Protein AF-A0A7V8NRJ8-F1 (afdb_monomer)

Solvent-accessible surface area (backbone atoms only — not comparable to full-atom values): 4869 Å² total; per-residue (Å²): 116,66,62,75,67,32,46,86,74,73,53,85,62,75,46,78,38,62,52,90,77,47,74,61,59,81,80,37,54,61,47,71,41,57,77,84,37,61,72,53,50,51,61,63,54,58,91,55,81,62,45,71,80,92,61,90,83,61,59,65,68,42,47,51,58,44,46,78,77,34,56,40,51,77,77,120

Mean predicted aligned error: 2.38 Å

Radius of gyration: 11.87 Å; Cα contacts (8 Å, |Δi|>4): 93; chains: 1; bounding box: 25×27×30 Å

Organism: NCBI:txid2741543

Structure (mmCIF, N/CA/C/O backbone):
data_AF-A0A7V8NRJ8-F1
#
_entry.id   AF-A0A7V8NRJ8-F1
#
loop_
_atom_site.group_PDB
_atom_site.id
_atom_site.type_symbol
_atom_site.label_atom_id
_atom_site.label_alt_id
_atom_site.label_comp_id
_atom_site.label_asym_id
_atom_site.label_entity_id
_atom_site.label_seq_id
_atom_site.pdbx_PDB_ins_code
_atom_site.Cartn_x
_atom_site.Cartn_y
_atom_site.Cartn_z
_atom_site.occupancy
_atom_site.B_iso_or_equiv
_atom_site.auth_seq_id
_atom_site.auth_comp_id
_atom_site.auth_asym_id
_atom_site.auth_atom_id
_atom_site.pdbx_PDB_model_num
ATOM 1 N N . MET A 1 1 ? 3.650 -0.505 10.676 1.00 80.75 1 MET A N 1
ATOM 2 C CA . MET A 1 1 ? 2.932 -0.042 11.898 1.00 80.75 1 MET A CA 1
ATOM 3 C C . MET A 1 1 ? 1.598 0.662 11.610 1.00 80.75 1 MET A C 1
ATOM 5 O O . MET A 1 1 ? 0.732 0.638 12.474 1.00 80.75 1 MET A O 1
ATOM 9 N N . LEU A 1 2 ? 1.393 1.229 10.412 1.00 94.00 2 LEU A N 1
ATOM 10 C CA . LEU A 1 2 ? 0.200 2.014 10.049 1.00 94.00 2 LEU A CA 1
ATOM 11 C C . LEU A 1 2 ? -1.143 1.294 10.265 1.00 94.00 2 LEU A C 1
ATOM 13 O O . LEU A 1 2 ? -2.010 1.826 10.949 1.00 94.00 2 LEU A O 1
ATOM 17 N N . ALA A 1 3 ? -1.305 0.071 9.746 1.00 96.00 3 ALA A N 1
ATOM 18 C CA . ALA A 1 3 ? -2.594 -0.624 9.825 1.00 96.00 3 ALA A CA 1
ATOM 19 C C . ALA A 1 3 ? -3.052 -0.898 11.264 1.00 96.00 3 ALA A C 1
ATOM 21 O O . ALA A 1 3 ? -4.202 -0.640 11.604 1.00 96.00 3 ALA A O 1
ATOM 22 N N . LEU A 1 4 ? -2.141 -1.345 12.136 1.00 96.69 4 LEU A N 1
ATOM 23 C CA . LEU A 1 4 ? -2.458 -1.609 13.543 1.00 96.69 4 LEU A CA 1
ATOM 24 C C . LEU A 1 4 ? -2.911 -0.349 14.290 1.00 96.69 4 LEU A C 1
ATOM 26 O O . LEU A 1 4 ? -3.790 -0.439 15.140 1.00 96.69 4 LEU A O 1
ATOM 30 N N . ALA A 1 5 ? -2.346 0.814 13.959 1.00 97.31 5 ALA A N 1
ATOM 31 C CA . ALA A 1 5 ? -2.780 2.092 14.518 1.00 97.31 5 ALA A CA 1
ATOM 32 C C . ALA A 1 5 ? -4.106 2.588 13.910 1.00 97.31 5 ALA A C 1
ATOM 34 O O . ALA A 1 5 ? -4.858 3.294 14.576 1.00 97.31 5 ALA A O 1
ATOM 35 N N . GLY A 1 6 ? -4.405 2.217 12.662 1.00 97.50 6 GLY A N 1
ATOM 36 C CA . GLY A 1 6 ? -5.630 2.612 11.971 1.00 97.50 6 GLY A CA 1
ATOM 37 C C . GLY A 1 6 ? -6.860 1.767 12.307 1.00 97.50 6 GLY A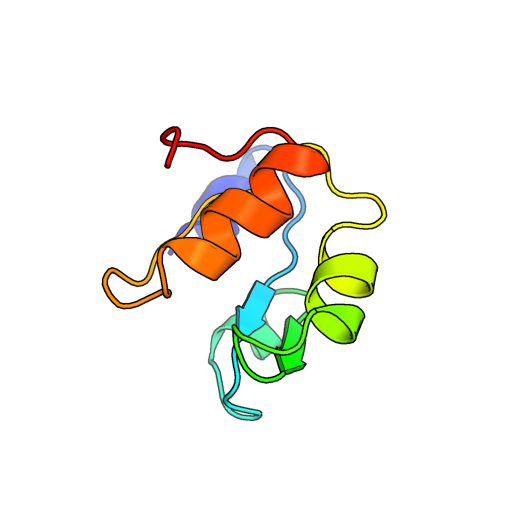 C 1
ATOM 38 O O . GLY A 1 6 ? -7.970 2.293 12.268 1.00 97.50 6 GLY A O 1
ATOM 39 N N . TYR A 1 7 ? -6.706 0.491 12.679 1.00 97.62 7 TYR A N 1
ATOM 40 C CA . TYR A 1 7 ? -7.856 -0.359 13.024 1.00 97.62 7 TYR A CA 1
ATOM 41 C C . TYR A 1 7 ? -8.717 0.186 14.178 1.00 97.62 7 TYR A C 1
ATOM 43 O O . TYR A 1 7 ? -9.939 0.183 14.030 1.00 97.62 7 TYR A O 1
ATOM 51 N N . PRO A 1 8 ? -8.153 0.719 15.285 1.00 98.25 8 PRO A N 1
ATOM 52 C CA . PRO A 1 8 ? -8.944 1.379 16.328 1.00 98.25 8 PRO A CA 1
ATOM 53 C C . PRO A 1 8 ? -9.747 2.595 15.843 1.00 98.25 8 PRO A C 1
ATOM 55 O O . PRO A 1 8 ? -10.713 2.981 16.495 1.00 98.25 8 PRO A O 1
ATOM 58 N N . LEU A 1 9 ? -9.362 3.191 14.710 1.00 98.19 9 LEU A N 1
ATOM 59 C CA . LEU A 1 9 ? -10.052 4.317 14.075 1.00 98.19 9 LEU A CA 1
ATOM 60 C C . LEU A 1 9 ? -11.103 3.866 13.043 1.00 98.19 9 LEU A C 1
ATOM 62 O O . LEU A 1 9 ? -11.697 4.707 12.376 1.00 98.19 9 LEU A O 1
ATOM 66 N N . GLY A 1 10 ? -11.324 2.556 12.884 1.00 97.81 10 GLY A N 1
ATOM 67 C CA . GLY A 1 10 ? -12.261 2.002 11.902 1.00 97.81 10 GLY A CA 1
ATOM 68 C C . GLY A 1 10 ? -11.734 1.981 10.465 1.00 97.81 10 GLY A C 1
ATOM 69 O O . GLY A 1 10 ? -12.522 1.834 9.535 1.00 97.81 10 GLY A O 1
ATOM 70 N N . LEU A 1 11 ? -10.420 2.133 10.262 1.00 97.94 11 LEU A N 1
ATOM 71 C CA . LEU A 1 11 ? -9.816 2.105 8.929 1.00 97.94 11 LEU A CA 1
ATOM 72 C C . LEU A 1 11 ? -9.573 0.671 8.444 1.00 97.94 11 LEU A C 1
ATOM 74 O O . LEU A 1 11 ? -9.246 -0.230 9.220 1.00 97.94 11 LEU A O 1
ATOM 78 N N . HIS A 1 12 ? -9.656 0.486 7.128 1.00 96.94 12 HIS A N 1
ATOM 79 C CA . HIS A 1 12 ? -9.327 -0.763 6.449 1.00 96.94 12 HIS A CA 1
ATOM 80 C C . HIS A 1 12 ? -8.092 -0.583 5.571 1.00 96.94 12 HIS A C 1
ATOM 82 O O . HIS A 1 12 ? -7.880 0.473 4.983 1.00 96.94 12 HIS A O 1
ATOM 88 N N . PHE A 1 13 ? -7.279 -1.634 5.471 1.00 97.50 13 PHE A N 1
ATOM 89 C CA . PHE A 1 13 ? -5.995 -1.574 4.783 1.00 97.50 13 PHE A CA 1
ATOM 90 C C . PHE A 1 13 ? -5.840 -2.717 3.790 1.00 97.50 13 PHE A C 1
ATOM 92 O O . PHE A 1 13 ? -6.238 -3.857 4.048 1.00 97.50 13 PHE A O 1
ATOM 99 N N . ARG A 1 14 ? -5.191 -2.393 2.674 1.00 97.75 14 ARG A N 1
ATOM 100 C CA . ARG A 1 14 ? -4.638 -3.334 1.708 1.00 97.75 14 ARG A CA 1
ATOM 101 C C . ARG A 1 14 ? -3.191 -2.938 1.452 1.00 97.75 14 ARG A C 1
ATOM 103 O O . ARG A 1 14 ? -2.896 -1.752 1.349 1.00 97.75 14 ARG A O 1
ATOM 110 N N . PHE A 1 15 ? -2.316 -3.924 1.318 1.00 97.12 15 PHE A N 1
ATOM 111 C CA . PHE A 1 15 ? -0.897 -3.717 1.038 1.00 97.12 15 PHE A CA 1
ATOM 112 C C . PHE A 1 15 ? -0.520 -4.263 -0.336 1.00 97.12 15 PHE A C 1
ATOM 114 O O . PHE A 1 15 ? -1.111 -5.241 -0.796 1.00 97.12 15 PHE A O 1
ATOM 121 N N . LEU A 1 16 ? 0.472 -3.644 -0.964 1.00 97.31 16 LEU A N 1
ATOM 122 C CA . LEU A 1 16 ? 1.176 -4.154 -2.133 1.00 97.31 16 LEU A CA 1
ATOM 123 C C . LEU A 1 16 ? 2.618 -4.415 -1.705 1.00 97.31 16 LEU A C 1
ATOM 125 O O . LEU A 1 16 ? 3.265 -3.503 -1.200 1.00 97.31 16 LEU A O 1
ATOM 129 N N . ASP A 1 17 ? 3.093 -5.643 -1.874 1.00 96.50 17 ASP A N 1
ATOM 130 C CA . ASP A 1 17 ? 4.466 -6.009 -1.521 1.00 96.50 17 ASP A CA 1
ATOM 131 C C . ASP A 1 17 ? 4.919 -7.193 -2.394 1.00 96.50 17 ASP A C 1
ATOM 133 O O . ASP A 1 17 ? 4.162 -8.165 -2.515 1.00 96.50 17 ASP A O 1
ATOM 137 N N . PRO A 1 18 ? 6.115 -7.159 -3.009 1.00 95.94 18 PRO A N 1
ATOM 138 C CA . PRO A 1 18 ? 6.605 -8.252 -3.849 1.00 95.94 18 PRO A CA 1
ATOM 139 C C . PRO A 1 18 ? 6.871 -9.546 -3.068 1.00 95.94 18 PRO A C 1
ATOM 141 O O . PRO A 1 18 ? 6.857 -10.632 -3.652 1.00 95.94 18 PRO A O 1
ATOM 144 N N . SER A 1 19 ? 7.093 -9.467 -1.755 1.00 95.62 19 SER A N 1
ATOM 145 C CA . SER A 1 19 ? 7.386 -10.621 -0.914 1.00 95.62 19 SER A CA 1
ATOM 146 C C . SER A 1 19 ? 6.109 -11.359 -0.496 1.00 95.62 19 SER A C 1
ATOM 148 O O . SER A 1 19 ? 5.249 -10.793 0.194 1.00 95.62 19 SER A O 1
ATOM 150 N N . PRO A 1 20 ? 5.986 -12.667 -0.797 1.00 94.44 20 PRO A N 1
ATOM 151 C CA . PRO A 1 20 ? 4.906 -13.491 -0.270 1.00 94.44 20 PRO A CA 1
ATOM 152 C C . PRO A 1 20 ? 5.003 -13.708 1.251 1.00 94.44 20 PRO A C 1
ATOM 154 O O . PRO A 1 20 ? 4.012 -14.097 1.871 1.00 94.44 20 PRO A O 1
ATOM 157 N N . GLU A 1 21 ? 6.121 -13.344 1.877 1.00 95.81 21 GLU A N 1
ATOM 158 C CA . GLU A 1 21 ? 6.350 -13.457 3.323 1.00 95.81 21 GLU A CA 1
ATOM 159 C C . GLU A 1 21 ? 6.234 -12.115 4.064 1.00 95.81 21 GLU A C 1
ATOM 161 O O . GLU A 1 21 ? 6.482 -12.046 5.269 1.00 95.81 21 GLU A O 1
ATOM 166 N N . ALA A 1 22 ? 5.841 -11.039 3.368 1.00 93.75 22 ALA A N 1
ATOM 167 C CA . ALA A 1 22 ? 5.679 -9.720 3.975 1.00 93.75 22 ALA A CA 1
ATOM 168 C C . ALA A 1 22 ? 4.777 -9.777 5.232 1.00 93.75 22 ALA A C 1
ATOM 170 O O . ALA A 1 22 ? 3.639 -10.261 5.139 1.00 93.75 22 ALA A O 1
ATOM 171 N N . PRO A 1 23 ? 5.219 -9.250 6.396 1.00 93.62 23 PRO A N 1
ATOM 172 C CA . PRO A 1 23 ? 4.491 -9.368 7.665 1.00 93.62 23 PRO A CA 1
ATOM 173 C C . PRO A 1 23 ? 3.054 -8.840 7.619 1.00 93.62 23 PRO A C 1
ATOM 175 O O . PRO A 1 23 ? 2.178 -9.336 8.330 1.00 93.62 23 PRO A O 1
ATOM 178 N N . VAL A 1 24 ? 2.800 -7.858 6.750 1.00 94.50 24 VAL A N 1
ATOM 179 C CA . VAL A 1 24 ? 1.487 -7.237 6.532 1.00 94.50 24 VAL A CA 1
ATOM 180 C C . VAL A 1 24 ? 0.405 -8.239 6.118 1.00 94.50 24 VAL A C 1
ATOM 182 O O . VAL A 1 24 ? -0.762 -8.042 6.452 1.00 94.50 24 VAL A O 1
ATOM 185 N N . GLY A 1 25 ? 0.782 -9.359 5.486 1.00 93.81 25 GLY A N 1
ATOM 186 C CA . GLY A 1 25 ? -0.152 -10.421 5.100 1.00 93.81 25 GLY A CA 1
ATOM 187 C C . GLY A 1 25 ? -0.820 -11.131 6.284 1.00 93.81 25 GLY A C 1
ATOM 188 O O . GLY A 1 25 ? -1.824 -11.811 6.097 1.00 93.81 25 GLY A O 1
ATOM 189 N N . ARG A 1 26 ? -0.304 -10.964 7.511 1.00 94.56 26 ARG A N 1
ATOM 190 C CA . ARG A 1 26 ? -0.907 -11.528 8.733 1.00 94.56 26 ARG A CA 1
ATOM 191 C C . ARG A 1 26 ? -2.007 -10.655 9.332 1.00 94.56 26 ARG A C 1
ATOM 193 O O . ARG A 1 26 ? -2.726 -11.122 10.208 1.00 94.56 26 ARG A O 1
ATOM 200 N N . ILE A 1 27 ? -2.103 -9.394 8.911 1.00 95.06 27 ILE A N 1
ATOM 201 C CA . ILE A 1 27 ? -3.003 -8.408 9.526 1.00 95.06 27 ILE A CA 1
ATOM 202 C C . ILE A 1 27 ? -3.987 -7.791 8.529 1.00 95.06 27 ILE A C 1
ATOM 204 O O . ILE A 1 27 ? -5.020 -7.289 8.950 1.00 95.06 27 ILE A O 1
ATOM 208 N N . ALA A 1 28 ? -3.702 -7.844 7.226 1.00 95.69 28 ALA A N 1
ATOM 209 C CA . ALA A 1 28 ? -4.490 -7.192 6.186 1.00 95.69 28 ALA A CA 1
ATOM 210 C C . ALA A 1 28 ? -4.444 -7.968 4.862 1.00 95.69 28 ALA A C 1
ATOM 212 O O . ALA A 1 28 ? -3.590 -8.831 4.654 1.00 95.69 28 ALA A O 1
ATOM 213 N N . GLN A 1 29 ? -5.327 -7.609 3.923 1.00 95.06 29 GLN A N 1
ATOM 214 C CA . GLN A 1 29 ? -5.226 -8.099 2.550 1.00 95.06 29 GLN A CA 1
ATOM 215 C C . GLN A 1 29 ? -3.905 -7.619 1.931 1.00 95.06 29 GLN A C 1
ATOM 217 O O . GLN A 1 29 ? -3.582 -6.432 1.987 1.00 95.06 29 GLN A O 1
ATOM 222 N N . ARG A 1 30 ? -3.173 -8.524 1.281 1.00 95.94 30 ARG A N 1
ATOM 223 C CA . ARG A 1 30 ? -1.963 -8.194 0.524 1.00 95.94 30 ARG A CA 1
ATOM 224 C C . ARG A 1 30 ? -2.105 -8.621 -0.932 1.00 95.94 30 ARG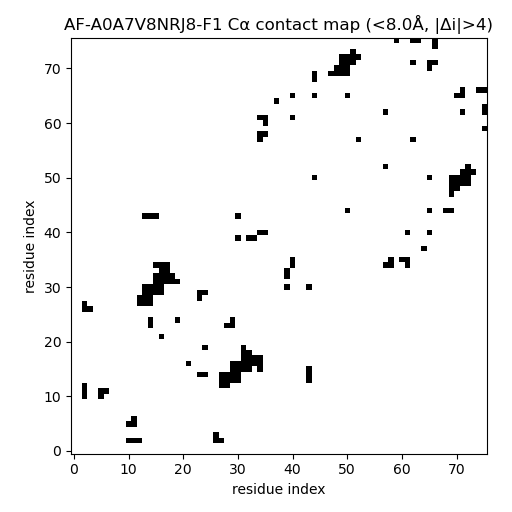 A C 1
ATOM 226 O O . ARG A 1 30 ? -2.525 -9.739 -1.219 1.00 95.94 30 ARG A O 1
ATOM 233 N N . VAL A 1 31 ? -1.707 -7.740 -1.837 1.00 97.44 31 VAL A N 1
ATOM 234 C CA . VAL A 1 31 ? -1.435 -8.043 -3.239 1.00 97.44 31 VAL A CA 1
ATOM 235 C C . VAL A 1 31 ? 0.059 -8.332 -3.360 1.00 97.44 31 VAL A C 1
ATOM 237 O O . VAL A 1 31 ? 0.874 -7.462 -3.071 1.00 97.44 31 VAL A O 1
ATOM 240 N N . THR A 1 32 ? 0.414 -9.557 -3.749 1.00 97.50 32 THR A N 1
ATOM 241 C CA . THR A 1 32 ? 1.813 -9.931 -3.995 1.00 97.50 32 THR A CA 1
ATOM 242 C C . THR A 1 32 ? 2.163 -9.685 -5.453 1.00 97.50 32 THR A C 1
ATOM 244 O O . THR A 1 32 ? 1.689 -10.420 -6.318 1.00 97.50 32 THR A O 1
ATOM 247 N N . ALA A 1 33 ? 2.936 -8.634 -5.719 1.00 97.69 33 ALA A N 1
ATOM 248 C CA . ALA A 1 33 ? 3.400 -8.265 -7.054 1.00 97.69 33 ALA A CA 1
ATOM 249 C C . ALA A 1 33 ? 4.574 -7.279 -6.972 1.00 97.69 33 ALA A C 1
ATOM 251 O O . ALA A 1 33 ? 4.762 -6.619 -5.950 1.00 97.69 33 ALA A O 1
ATOM 252 N N . ASP A 1 34 ? 5.333 -7.178 -8.061 1.00 97.00 34 ASP A N 1
ATOM 253 C CA . ASP A 1 34 ? 6.355 -6.146 -8.230 1.00 97.00 34 ASP A CA 1
ATOM 254 C C . ASP A 1 34 ? 5.719 -4.749 -8.335 1.00 97.00 34 ASP A C 1
ATOM 256 O O . ASP A 1 34 ? 4.601 -4.604 -8.837 1.00 97.00 34 ASP A O 1
ATOM 260 N N . TYR A 1 35 ? 6.434 -3.714 -7.889 1.00 96.19 35 TYR A N 1
ATOM 261 C CA . TYR A 1 35 ? 5.948 -2.334 -7.942 1.00 96.19 35 TYR A CA 1
ATOM 262 C C . TYR A 1 35 ? 5.736 -1.831 -9.380 1.00 96.19 35 TYR A C 1
ATOM 264 O O . TYR A 1 35 ? 4.867 -0.996 -9.605 1.00 96.19 35 TYR A O 1
ATOM 272 N N . GLY A 1 36 ? 6.455 -2.381 -10.363 1.00 96.44 36 GLY A N 1
ATOM 273 C CA . GLY A 1 36 ? 6.276 -2.082 -11.785 1.00 96.44 36 GLY A CA 1
ATOM 274 C C . GLY A 1 36 ? 5.151 -2.863 -12.479 1.00 96.44 36 GLY A C 1
ATOM 275 O O . GLY A 1 36 ? 4.872 -2.607 -13.653 1.00 96.44 36 GLY A O 1
ATOM 276 N N . ASP A 1 37 ? 4.481 -3.808 -11.809 1.00 98.06 37 ASP A N 1
ATOM 277 C CA . ASP A 1 37 ? 3.363 -4.552 -12.406 1.00 98.06 37 ASP A CA 1
ATOM 278 C C . ASP A 1 37 ? 2.098 -3.682 -12.442 1.00 98.06 37 ASP A C 1
ATOM 280 O O . ASP A 1 37 ? 1.250 -3.719 -11.549 1.00 98.06 37 ASP A O 1
ATOM 284 N N . HIS A 1 38 ? 1.939 -2.916 -13.522 1.00 97.69 38 HIS A N 1
ATOM 285 C CA . HIS A 1 38 ? 0.784 -2.040 -13.726 1.00 97.69 38 HIS A CA 1
ATOM 286 C C . HIS A 1 38 ? -0.561 -2.772 -13.626 1.00 97.69 38 HIS A C 1
ATOM 288 O O . HIS A 1 38 ? -1.526 -2.207 -13.113 1.00 97.69 38 HIS A O 1
ATOM 294 N N . ALA A 1 39 ? -0.651 -4.031 -14.063 1.00 97.88 39 ALA A N 1
ATOM 295 C CA . ALA A 1 39 ? -1.894 -4.787 -13.941 1.00 97.88 39 ALA A CA 1
ATOM 296 C C . ALA A 1 39 ? -2.198 -5.116 -12.472 1.00 97.88 39 ALA A C 1
ATOM 298 O O . ALA A 1 39 ? -3.364 -5.133 -12.068 1.00 97.88 39 ALA A O 1
ATOM 299 N N . ALA A 1 40 ? -1.175 -5.383 -11.656 1.00 98.00 40 ALA A N 1
ATOM 300 C CA . ALA A 1 40 ? -1.334 -5.525 -10.213 1.00 98.00 40 ALA A CA 1
ATOM 301 C C . ALA A 1 40 ? -1.665 -4.206 -9.521 1.00 98.00 40 ALA A C 1
ATOM 303 O O . ALA A 1 40 ? -2.544 -4.209 -8.657 1.00 98.00 40 ALA A O 1
ATOM 304 N N . LEU A 1 41 ? -1.046 -3.098 -9.932 1.00 98.19 41 LEU A N 1
ATOM 305 C CA . LEU A 1 41 ? -1.359 -1.761 -9.423 1.00 98.19 41 LEU A CA 1
ATOM 306 C C . LEU A 1 41 ? -2.822 -1.380 -9.675 1.00 98.19 41 LEU A C 1
ATOM 308 O O . LEU A 1 41 ? -3.477 -0.867 -8.772 1.00 98.19 41 LEU A O 1
ATOM 312 N N . GLU A 1 42 ? -3.370 -1.698 -10.851 1.00 97.81 42 GLU A N 1
ATOM 313 C CA . GLU A 1 42 ? -4.796 -1.496 -11.156 1.00 97.81 42 GLU A CA 1
ATOM 314 C C . GLU A 1 42 ? -5.701 -2.274 -10.195 1.00 97.81 42 GLU A C 1
ATOM 316 O O . GLU A 1 42 ? -6.626 -1.725 -9.588 1.00 97.81 42 GLU A O 1
ATOM 321 N N . ARG A 1 43 ? -5.416 -3.570 -10.008 1.00 97.12 43 ARG A N 1
ATOM 322 C CA . ARG A 1 43 ? -6.180 -4.411 -9.073 1.00 97.12 43 ARG A CA 1
ATOM 323 C C . ARG A 1 43 ? -6.042 -3.921 -7.636 1.00 97.12 43 ARG A C 1
ATOM 325 O O . ARG A 1 43 ? -7.013 -3.962 -6.883 1.00 97.12 43 ARG A O 1
ATOM 332 N N . PHE A 1 44 ? -4.846 -3.480 -7.257 1.00 98.00 44 PHE A N 1
ATOM 333 C CA . PHE A 1 44 ? -4.557 -2.941 -5.938 1.00 98.00 44 PHE A CA 1
ATOM 334 C C . PHE A 1 44 ? -5.363 -1.665 -5.679 1.00 98.00 44 PHE A C 1
ATOM 336 O O . PHE A 1 44 ? -6.027 -1.592 -4.644 1.00 98.00 44 PHE A O 1
ATOM 343 N N . ALA A 1 45 ? -5.374 -0.728 -6.634 1.00 97.81 45 ALA A N 1
ATOM 344 C CA . ALA A 1 45 ? -6.060 0.560 -6.541 1.00 97.81 45 ALA A CA 1
ATOM 345 C C . ALA A 1 45 ? -7.593 0.445 -6.535 1.00 97.81 45 ALA A C 1
ATOM 347 O O . ALA A 1 45 ? -8.284 1.321 -6.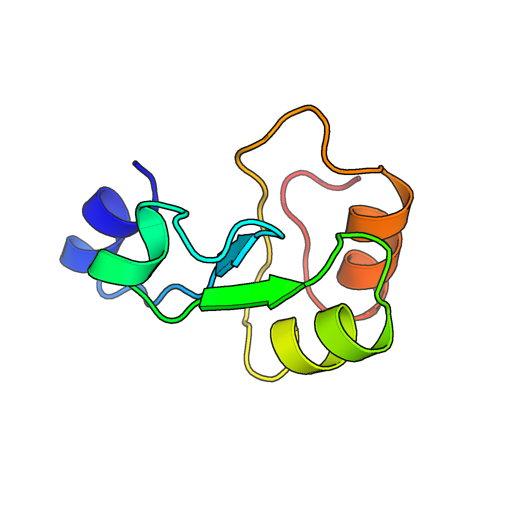003 1.00 97.81 45 ALA A O 1
ATOM 348 N N . ASN A 1 46 ? -8.147 -0.624 -7.113 1.00 97.06 46 ASN A N 1
ATOM 349 C CA . ASN A 1 46 ? -9.590 -0.807 -7.187 1.00 97.06 46 ASN A CA 1
ATOM 350 C C . ASN A 1 46 ? -10.228 -0.897 -5.785 1.00 97.06 46 ASN A C 1
ATOM 352 O O . ASN A 1 46 ? -9.878 -1.754 -4.968 1.00 97.06 46 ASN A O 1
ATOM 356 N N . GLY A 1 47 ? -11.184 -0.006 -5.521 1.00 96.31 47 GLY A N 1
ATOM 357 C CA . GLY A 1 47 ? -11.893 0.095 -4.245 1.00 96.31 47 GLY A CA 1
ATOM 358 C C . GLY A 1 47 ? -11.141 0.823 -3.127 1.00 96.31 47 GLY A C 1
ATOM 359 O O . GLY A 1 47 ? -11.696 0.940 -2.042 1.00 96.31 47 GLY A O 1
ATOM 360 N N . LEU A 1 48 ? -9.921 1.328 -3.359 1.00 98.06 48 LEU A N 1
ATOM 361 C CA . LEU A 1 48 ? -9.237 2.181 -2.378 1.00 98.06 48 LEU A CA 1
ATOM 362 C C . LEU A 1 48 ? -9.815 3.601 -2.379 1.00 98.06 48 LEU A C 1
ATOM 364 O O . LEU A 1 48 ? -10.298 4.082 -3.405 1.00 98.06 48 LEU A O 1
ATOM 368 N N . GLU A 1 49 ? -9.731 4.286 -1.244 1.00 98.00 49 GLU A N 1
ATOM 369 C CA . GLU A 1 49 ? -10.082 5.710 -1.122 1.00 98.00 49 GLU A CA 1
ATOM 370 C C . GLU A 1 49 ? -8.846 6.609 -1.220 1.00 98.00 49 GLU A C 1
ATOM 372 O O . GLU A 1 49 ? -8.914 7.687 -1.804 1.00 98.00 49 GLU A O 1
ATOM 377 N N . LEU A 1 50 ? -7.705 6.136 -0.712 1.00 97.88 50 LEU A N 1
ATOM 378 C CA . LEU A 1 50 ? -6.409 6.801 -0.787 1.00 97.88 50 LEU A CA 1
ATOM 379 C C . LEU A 1 50 ? -5.278 5.766 -0.815 1.00 97.88 50 LEU A C 1
ATOM 381 O O . LEU A 1 50 ? -5.469 4.605 -0.442 1.00 97.88 50 LEU A O 1
ATOM 385 N N . VAL A 1 51 ? -4.097 6.204 -1.233 1.00 98.00 51 VAL A N 1
ATOM 386 C CA . VAL A 1 51 ? -2.860 5.424 -1.241 1.00 98.00 51 VAL A CA 1
ATOM 387 C C . VAL A 1 51 ? -1.790 6.179 -0.457 1.00 98.00 51 VAL A C 1
ATOM 389 O O . VAL A 1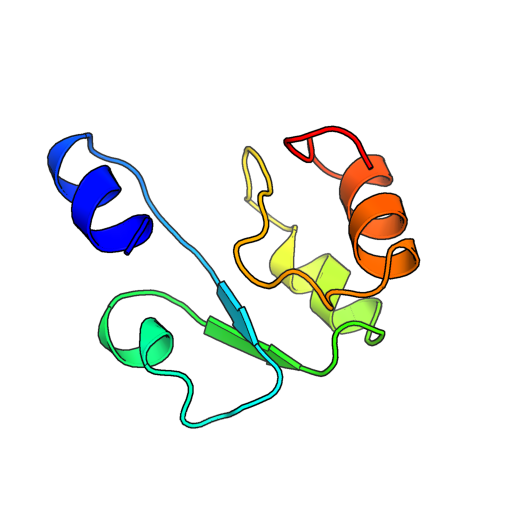 51 ? -1.698 7.400 -0.516 1.00 98.00 51 VAL A O 1
ATOM 392 N N . THR A 1 52 ? -0.968 5.446 0.283 1.00 96.88 52 THR A N 1
ATOM 393 C CA . THR A 1 52 ? 0.231 5.962 0.948 1.00 96.88 52 THR A CA 1
ATOM 394 C C . THR A 1 52 ? 1.324 4.900 0.875 1.00 96.88 52 THR A C 1
ATOM 396 O O . THR A 1 52 ? 1.042 3.748 0.532 1.00 96.88 52 THR A O 1
ATOM 399 N N . TYR A 1 53 ? 2.562 5.267 1.179 1.00 94.31 53 TYR A N 1
ATOM 400 C CA . TYR A 1 53 ? 3.715 4.376 1.119 1.00 94.31 53 TYR A CA 1
ATOM 401 C C . TYR A 1 53 ? 4.510 4.433 2.422 1.00 94.31 53 TYR A C 1
ATOM 403 O O . TYR A 1 53 ? 4.611 5.468 3.072 1.00 94.31 53 TYR A O 1
ATOM 411 N N . GLU A 1 54 ? 5.058 3.286 2.818 1.00 91.62 54 GLU A N 1
ATOM 412 C CA . GLU A 1 54 ? 5.895 3.154 4.020 1.00 91.62 54 GLU A CA 1
ATOM 413 C C . GLU A 1 54 ? 7.353 2.802 3.707 1.00 91.62 54 GLU A C 1
ATOM 415 O O . GLU A 1 54 ? 8.211 2.906 4.579 1.00 91.62 54 GLU A O 1
ATOM 420 N N . PHE A 1 55 ? 7.632 2.404 2.465 1.00 88.25 55 PHE A N 1
ATOM 421 C CA . PHE A 1 55 ? 8.953 2.007 2.008 1.00 88.25 55 PHE A CA 1
ATOM 422 C C . PHE A 1 55 ? 9.536 3.100 1.112 1.00 88.25 55 PHE A C 1
ATOM 424 O O . PHE A 1 55 ? 8.939 3.472 0.105 1.00 88.25 55 PHE A O 1
ATOM 431 N N . GLU A 1 56 ? 10.702 3.622 1.487 1.00 88.38 56 GLU A N 1
ATOM 432 C CA . GLU A 1 56 ? 11.326 4.771 0.815 1.00 88.38 56 GLU A CA 1
ATOM 433 C C . GLU A 1 56 ? 11.798 4.463 -0.613 1.00 88.38 56 GLU A C 1
ATOM 435 O O . GLU A 1 56 ? 11.874 5.364 -1.439 1.00 88.38 56 GLU A O 1
ATOM 440 N N . ASN A 1 57 ? 12.075 3.189 -0.919 1.00 88.25 57 ASN A N 1
ATOM 441 C CA . ASN A 1 57 ? 12.568 2.762 -2.230 1.00 88.25 57 ASN A CA 1
ATOM 442 C C . ASN A 1 57 ? 11.448 2.245 -3.151 1.00 88.25 57 ASN A C 1
ATOM 444 O O . ASN A 1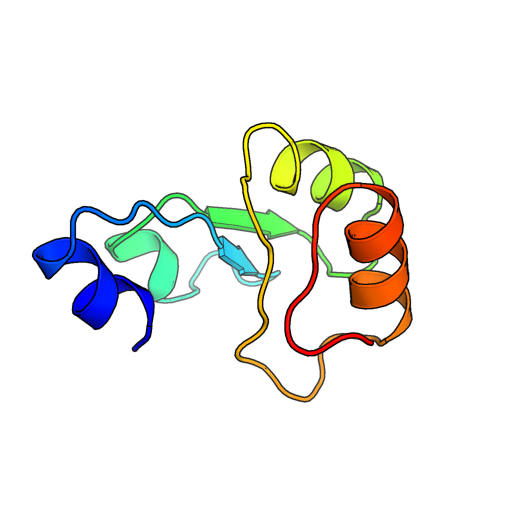 57 ? 11.719 1.476 -4.075 1.00 88.25 57 ASN A O 1
ATOM 448 N N . VAL A 1 58 ? 10.187 2.620 -2.902 1.00 90.62 58 VAL A N 1
ATOM 449 C CA . VAL A 1 58 ? 9.127 2.429 -3.905 1.00 90.62 58 VAL A CA 1
ATOM 450 C C . VAL A 1 58 ? 9.465 3.305 -5.121 1.00 90.62 58 VAL A C 1
ATOM 452 O O . VAL A 1 58 ? 9.707 4.499 -4.940 1.00 90.62 58 VAL A O 1
ATOM 455 N N . PRO A 1 59 ? 9.491 2.759 -6.353 1.00 94.62 59 PRO A N 1
ATOM 456 C CA . PRO A 1 59 ? 9.779 3.552 -7.546 1.00 94.62 59 PRO A CA 1
ATOM 457 C C . PRO A 1 59 ? 8.791 4.712 -7.701 1.00 94.62 59 PRO A C 1
ATOM 459 O O . PRO A 1 59 ? 7.579 4.512 -7.577 1.00 94.62 59 PRO A O 1
ATOM 462 N N . ALA A 1 60 ? 9.286 5.909 -8.021 1.00 94.38 60 ALA A N 1
ATOM 463 C CA . ALA A 1 60 ? 8.452 7.104 -8.181 1.00 94.38 60 ALA A CA 1
ATOM 464 C C . ALA A 1 60 ? 7.360 6.902 -9.246 1.00 94.38 60 ALA A C 1
ATOM 466 O O . ALA A 1 60 ? 6.228 7.358 -9.093 1.00 94.38 60 ALA A O 1
ATOM 467 N N . GLU A 1 61 ? 7.657 6.128 -10.290 1.00 96.00 61 GLU A N 1
ATOM 468 C CA . GLU A 1 61 ? 6.719 5.766 -11.352 1.00 96.00 61 GLU A CA 1
ATOM 469 C C . GLU A 1 61 ? 5.502 5.000 -10.817 1.00 96.00 61 GLU A C 1
ATOM 471 O O . GLU A 1 61 ? 4.395 5.169 -11.326 1.00 96.00 61 GLU A O 1
ATOM 476 N N . THR A 1 62 ? 5.686 4.206 -9.757 1.00 97.06 62 THR A N 1
ATOM 477 C CA . THR A 1 62 ? 4.599 3.468 -9.094 1.00 97.06 62 THR A CA 1
ATOM 478 C C . THR A 1 62 ? 3.625 4.439 -8.436 1.00 97.06 62 THR A C 1
ATOM 480 O O . THR A 1 62 ? 2.410 4.3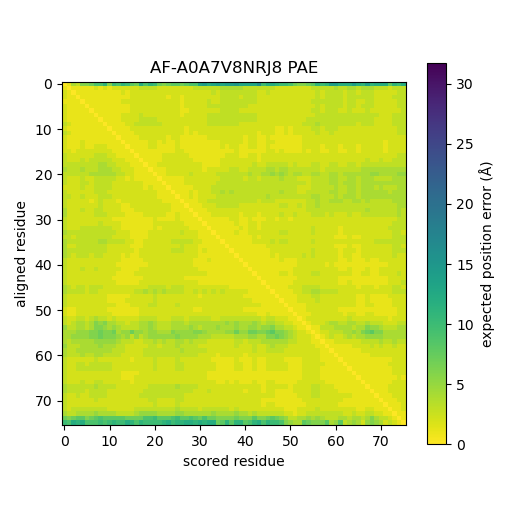25 -8.612 1.00 97.06 62 THR A O 1
ATOM 483 N N . ALA A 1 63 ? 4.153 5.423 -7.704 1.00 96.19 63 ALA A N 1
ATOM 484 C CA . ALA A 1 63 ? 3.343 6.437 -7.043 1.00 96.19 63 ALA A CA 1
ATOM 485 C C . ALA A 1 63 ? 2.634 7.333 -8.071 1.00 96.19 63 ALA A C 1
ATOM 487 O O . ALA A 1 63 ? 1.422 7.518 -7.970 1.00 96.19 63 ALA A O 1
ATOM 488 N N . THR A 1 64 ? 3.332 7.774 -9.122 1.00 96.88 64 THR A N 1
ATOM 489 C CA . THR A 1 64 ? 2.748 8.534 -10.242 1.00 96.88 64 THR A CA 1
ATOM 490 C C . THR A 1 64 ? 1.632 7.757 -10.946 1.00 96.88 64 THR A C 1
ATOM 492 O O . THR A 1 64 ? 0.571 8.308 -11.247 1.00 96.88 64 THR A O 1
ATOM 495 N N . PHE A 1 65 ? 1.820 6.455 -11.177 1.00 97.75 65 PHE A N 1
ATOM 496 C CA . PHE A 1 65 ? 0.784 5.605 -11.760 1.00 97.75 65 PHE A CA 1
ATOM 497 C C . PHE A 1 65 ? -0.455 5.525 -10.858 1.00 97.75 65 PHE A C 1
ATOM 499 O O . PHE A 1 65 ? -1.586 5.626 -11.341 1.00 97.75 65 PHE A O 1
ATOM 506 N N . LEU A 1 66 ? -0.270 5.355 -9.549 1.00 97.75 66 LEU A N 1
ATOM 507 C CA . LEU A 1 66 ? -1.380 5.290 -8.597 1.00 97.75 66 LEU A CA 1
ATOM 508 C C . LEU A 1 66 ? -2.080 6.648 -8.435 1.00 97.75 66 LEU A C 1
ATOM 510 O O . LEU A 1 66 ? -3.309 6.669 -8.348 1.00 97.75 66 LEU A O 1
ATOM 514 N N . ALA A 1 67 ? -1.341 7.759 -8.501 1.00 97.50 67 ALA A N 1
ATOM 515 C CA . ALA A 1 67 ? -1.863 9.124 -8.402 1.00 97.50 67 ALA A CA 1
ATOM 516 C C . ALA A 1 67 ? -2.853 9.465 -9.527 1.00 97.50 67 ALA A C 1
ATOM 518 O O . ALA A 1 67 ? -3.826 10.184 -9.311 1.00 97.50 67 ALA A O 1
ATOM 519 N N . ALA A 1 68 ? -2.685 8.866 -10.710 1.00 97.00 68 ALA A N 1
ATOM 5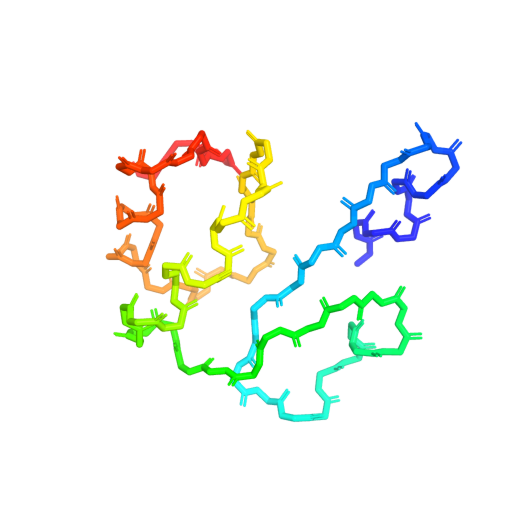20 C CA . ALA A 1 68 ? -3.647 8.992 -11.808 1.00 97.00 68 ALA A CA 1
ATOM 521 C C . ALA A 1 68 ? -5.008 8.312 -11.530 1.00 97.00 68 ALA A C 1
ATOM 523 O O . ALA A 1 68 ? -5.953 8.489 -12.300 1.00 97.00 68 ALA A O 1
ATOM 524 N N . ARG A 1 69 ? -5.118 7.500 -10.467 1.00 96.88 69 ARG A N 1
ATOM 525 C CA . ARG A 1 69 ? -6.296 6.662 -10.156 1.00 96.88 69 ARG A CA 1
ATOM 526 C C . ARG A 1 69 ? -6.909 6.969 -8.798 1.00 96.88 69 ARG A C 1
ATOM 528 O O . ARG A 1 69 ? -8.130 6.903 -8.651 1.00 96.88 69 ARG A O 1
ATOM 535 N N . LYS A 1 70 ? -6.072 7.242 -7.798 1.00 98.00 70 LYS A N 1
ATOM 536 C CA . LYS A 1 70 ? -6.447 7.498 -6.404 1.00 98.00 70 LYS A CA 1
ATOM 537 C C . LYS A 1 70 ? -5.557 8.597 -5.826 1.00 98.00 70 LYS A C 1
ATOM 539 O O . LYS A 1 70 ? -4.402 8.676 -6.227 1.00 98.00 70 LYS A O 1
ATOM 544 N N . PRO A 1 71 ? -6.043 9.395 -4.859 1.00 98.06 71 PRO A N 1
ATOM 545 C CA . PRO A 1 71 ? -5.180 10.300 -4.105 1.00 98.06 71 PRO A CA 1
ATOM 546 C C . PRO A 1 71 ? -4.006 9.533 -3.483 1.00 98.06 71 PRO A C 1
ATOM 548 O O . PRO A 1 71 ? -4.229 8.574 -2.740 1.00 98.06 71 PRO A O 1
ATOM 551 N N . VAL A 1 72 ? -2.775 9.944 -3.790 1.00 97.81 72 VAL A N 1
ATOM 552 C CA . VAL A 1 72 ? -1.546 9.417 -3.181 1.00 97.81 72 VAL A CA 1
ATOM 553 C C . VAL A 1 72 ? -1.023 10.465 -2.209 1.00 97.81 72 VAL A C 1
ATOM 555 O O . VAL A 1 72 ? -0.934 11.636 -2.564 1.00 97.81 72 VAL A O 1
ATOM 558 N N . LEU A 1 73 ? -0.740 10.057 -0.971 1.00 96.06 73 LEU A N 1
ATOM 559 C CA . LEU A 1 73 ? -0.242 10.944 0.074 1.00 96.06 73 LEU A CA 1
ATOM 560 C C . LEU A 1 73 ? 1.051 10.397 0.709 1.00 96.06 73 LEU A C 1
ATOM 562 O O . LEU A 1 73 ? 1.045 9.256 1.191 1.00 96.06 73 LEU A O 1
ATOM 566 N N . PRO A 1 74 ? 2.117 11.216 0.806 1.00 91.94 74 PRO A N 1
ATOM 567 C CA . PRO A 1 74 ? 2.232 12.553 0.206 1.00 91.94 74 PRO A CA 1
ATOM 568 C C . PRO A 1 74 ? 2.225 12.508 -1.337 1.00 91.94 74 PRO A C 1
ATOM 570 O O . PRO A 1 74 ? 2.350 11.433 -1.919 1.00 91.94 74 PRO A O 1
ATOM 573 N N . ASP A 1 75 ? 1.992 13.665 -1.969 1.00 86.31 75 ASP A N 1
ATOM 574 C CA . ASP A 1 75 ? 1.942 13.784 -3.435 1.00 86.31 75 ASP A CA 1
ATOM 575 C C . ASP A 1 75 ? 3.331 13.451 -4.028 1.00 86.31 75 ASP A C 1
ATOM 577 O O . ASP A 1 75 ? 4.326 13.962 -3.494 1.00 86.31 75 ASP A O 1
ATOM 581 N N . PRO A 1 76 ? 3.416 12.556 -5.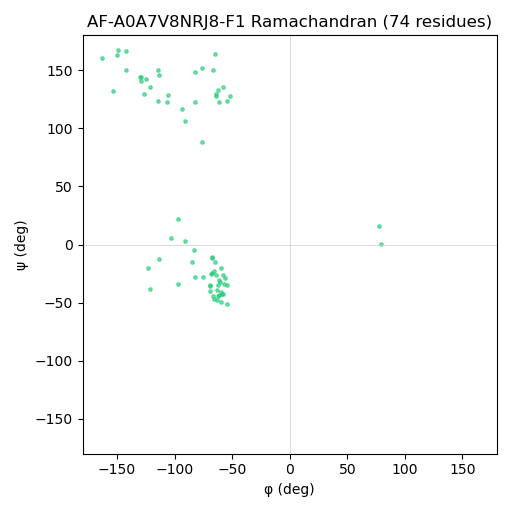031 1.00 83.25 76 PRO A N 1
ATOM 582 C CA . PRO A 1 76 ? 4.681 12.084 -5.599 1.00 83.25 76 PRO A CA 1
ATOM 583 C C . PRO A 1 76 ? 5.394 13.075 -6.528 1.00 83.25 76 PRO A C 1
ATOM 585 O O . PRO A 1 76 ? 4.734 13.964 -7.110 1.00 83.25 76 PRO A O 1
#

Foldseek 3Di:
DVVVVCVVVVDADEEEECDPVPPVVVPHHYQRDDLPPLVSLVVRLPPDAEAEDDDPPRDPVSQVSSVVRHHYPPRD

Secondary structure (DSSP, 8-state):
-HHHHHGGGT---EEE-S-TT-GGGGTSEEE---TT-HHHHHHHHTT-S-EE---TTS-HHHHHHHHTTS-EES--

Sequence (76 aa):
MLALAGYPLGLHFRFLDPSPEAPVGRIAQRVTADYGDHAALERFANGLELV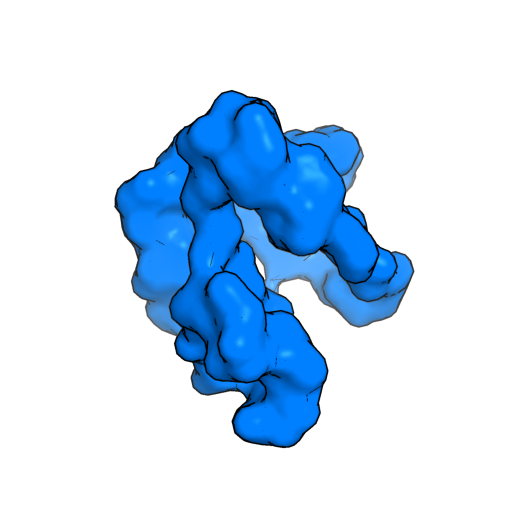TYEFENVPAETATFLAARKPVLPDP

pLDDT: mean 95.64, std 3.39, range [80.75, 98.25]

InterPro domains:
  IPR016185 Pre-ATP-grasp domain superfamily [SSF52440] (1-74)
  IPR054350 PurT/PurK-like, preATP-grasp domain [PF22660] (1-76)

Nearest PDB structures (foldseek):
  3aw8-assembly1_B  TM=9.915E-01  e=6.657E-08  Thermus thermophilus HB8
  4e4t-assembly1_A  TM=9.470E-01  e=4.297E-05  Burkholderia ambifaria MC40-6
  4e4t-assembly1_B  TM=9.486E-01  e=6.439E-05  Burkholderia ambifaria MC40-6
  3qff-assembly1_B  TM=9.249E-01  e=2.166E-04  Bacillus anthracis str. A0248
  4ma5-assembly1_A-2  TM=8.557E-01  e=4.446E-02  Francisella tularensis subsp. tularensis SCHU S4